Protein AF-A0A3B8PHS7-F1 (afdb_monomer_lite)

pLDDT: mean 86.44, std 8.47, range [52.38, 95.38]

Foldseek 3Di:
DFEEEEDDADPVRVVVVVVVQVVPPPYDYDHPVPGQEYEDAFQVVQQVCQVVVHEYAYEFLSQPDPVRVVSHDHPPNYYYHYNLVCCVDPVLVVVLVCLVVCVVPQDDDDDDDDDDDPDDDDDPSVCRNVVVSVCSSNVD

Secondary structure (DSSP, 8-state):
-EEEEESS--HHHHHHHHHHHTT-TTEEEE-GGG-SEEEE-SHHHHHHHHHTT-EEEEPTT----HHHHTT----TT--EEE--GGGG-HHHHHHHHHHHTTTT-S---------PPTTS---GGGGHHHHHHHHHHHT-

Sequence (140 aa):
MLKLGLTDSGPAVASEWQAAVDRLADVTIVDADAADAVLVAGVDAANQVAESGRHVLLIPGTLGSSDEAAGLAAPDDTVVMLAATGRFQPSIREVQAVNSNGSLGPLGLLRIHRWLPGGDPVGIACLADQLDLANWLFGT

Structure (mmCIF, N/CA/C/O backbone):
data_AF-A0A3B8PHS7-F1
#
_entry.id   AF-A0A3B8PHS7-F1
#
loop_
_atom_site.group_PDB
_atom_site.id
_atom_site.type_symbol
_atom_site.label_atom_id
_atom_site.label_alt_id
_atom_site.label_comp_id
_atom_site.label_asym_id
_atom_site.label_entity_id
_atom_site.label_seq_id
_atom_site.pdbx_PDB_ins_code
_atom_site.Cartn_x
_atom_site.Cartn_y
_atom_site.Cartn_z
_atom_site.occupancy
_atom_site.B_iso_or_equiv
_atom_site.auth_seq_id
_atom_site.auth_comp_id
_atom_site.auth_asym_id
_atom_site.auth_atom_id
_atom_site.pdbx_PDB_model_num
ATOM 1 N N . MET A 1 1 ? -17.160 -10.574 4.131 1.00 80.25 1 MET A N 1
ATOM 2 C CA . MET A 1 1 ? -17.072 -9.188 3.642 1.00 80.25 1 MET A CA 1
ATOM 3 C C . MET A 1 1 ? -16.329 -8.378 4.688 1.00 80.25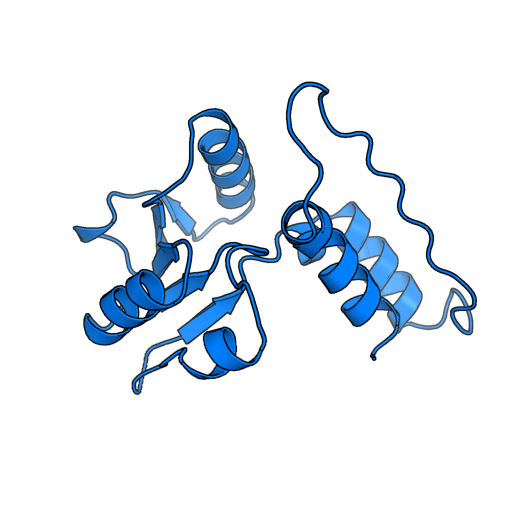 1 MET A C 1
ATOM 5 O O . MET A 1 1 ? -16.827 -8.270 5.800 1.00 80.25 1 MET A O 1
ATOM 9 N N . LEU A 1 2 ? -15.118 -7.937 4.356 1.00 88.69 2 LEU A N 1
ATOM 10 C CA . LEU A 1 2 ? -14.238 -7.122 5.188 1.00 88.69 2 LEU A CA 1
ATOM 11 C C . LEU A 1 2 ? -14.677 -5.655 5.116 1.00 88.69 2 LEU A C 1
ATOM 13 O O . LEU A 1 2 ? -14.929 -5.126 4.030 1.00 88.69 2 LEU A O 1
ATOM 17 N N . LYS A 1 3 ? -14.737 -4.987 6.262 1.00 92.75 3 LYS A N 1
ATOM 18 C CA . LYS A 1 3 ? -15.104 -3.578 6.373 1.00 92.75 3 LYS A CA 1
ATOM 19 C C . LYS A 1 3 ? -13.867 -2.706 6.567 1.00 92.75 3 LYS A C 1
ATOM 21 O O . LYS A 1 3 ? -13.126 -2.893 7.529 1.00 92.75 3 LYS A O 1
ATOM 26 N N . LEU A 1 4 ? -13.668 -1.742 5.673 1.00 91.12 4 LEU A N 1
ATOM 27 C CA . LEU A 1 4 ? -12.559 -0.793 5.703 1.00 91.12 4 LEU A CA 1
ATOM 28 C C . LEU A 1 4 ? -13.053 0.592 6.138 1.00 91.12 4 LEU A C 1
ATOM 30 O O . LEU A 1 4 ? -13.948 1.154 5.513 1.00 91.12 4 LEU A O 1
ATOM 34 N N . GLY A 1 5 ? -12.448 1.152 7.179 1.00 91.56 5 GLY A N 1
ATOM 35 C CA . GLY A 1 5 ? -12.649 2.535 7.605 1.00 91.56 5 GLY A CA 1
ATOM 36 C C . GLY A 1 5 ? -11.590 3.453 7.006 1.00 91.56 5 GLY A C 1
ATOM 37 O O . GLY A 1 5 ? -10.416 3.093 6.987 1.00 91.56 5 GLY A O 1
ATOM 38 N N . LEU A 1 6 ? -11.979 4.640 6.540 1.00 87.75 6 LEU A N 1
ATOM 39 C CA . LEU A 1 6 ? -11.047 5.660 6.048 1.00 87.75 6 LEU A CA 1
ATOM 40 C C . LEU A 1 6 ? -11.045 6.847 7.018 1.00 87.75 6 LEU A C 1
ATOM 42 O O . LEU A 1 6 ? -12.048 7.551 7.106 1.00 87.75 6 LEU A O 1
ATOM 46 N N . THR A 1 7 ? -9.956 7.074 7.758 1.00 78.31 7 THR A N 1
ATOM 47 C CA . THR A 1 7 ? -9.907 8.171 8.748 1.00 78.31 7 THR A CA 1
ATOM 48 C C . THR A 1 7 ? -9.241 9.440 8.232 1.00 78.31 7 THR A C 1
ATOM 50 O O . THR A 1 7 ? -9.382 10.477 8.871 1.00 78.31 7 THR A O 1
ATOM 53 N N . ASP A 1 8 ? -8.532 9.383 7.097 1.00 62.41 8 ASP A N 1
ATOM 54 C CA . ASP A 1 8 ? -7.722 10.515 6.620 1.00 62.41 8 ASP A CA 1
ATOM 55 C C . ASP A 1 8 ? -7.587 10.584 5.086 1.00 62.41 8 ASP A C 1
ATOM 57 O O . ASP A 1 8 ? -6.514 10.780 4.516 1.00 62.41 8 ASP A O 1
ATOM 61 N N . SER A 1 9 ? -8.690 10.362 4.369 1.00 59.38 9 SER A N 1
ATOM 62 C CA . SER A 1 9 ? -8.721 10.494 2.909 1.00 59.38 9 SER A CA 1
ATOM 63 C C . SER A 1 9 ? -9.502 11.738 2.503 1.00 59.38 9 SER A C 1
ATOM 65 O O . SER A 1 9 ? -10.730 11.764 2.592 1.00 59.38 9 SER A O 1
ATOM 67 N N . GLY A 1 10 ? -8.802 12.759 1.998 1.00 55.38 10 GLY A N 1
ATOM 68 C CA . GLY A 1 10 ? -9.442 13.867 1.284 1.00 55.38 10 GLY A CA 1
ATOM 69 C C . GLY A 1 10 ? -10.317 13.362 0.118 1.00 55.38 10 GLY A C 1
ATOM 70 O O . GLY A 1 10 ? -10.142 12.234 -0.346 1.00 55.38 10 GLY A O 1
ATOM 71 N N . PRO A 1 11 ? -11.249 14.173 -0.411 1.00 52.38 11 PRO A N 1
ATOM 72 C CA . PRO A 1 11 ? -12.284 13.705 -1.344 1.00 52.38 11 PRO A CA 1
ATOM 73 C C . PRO A 1 11 ? -11.740 13.062 -2.633 1.00 52.38 11 PRO A C 1
ATOM 75 O O . PRO A 1 11 ? -12.327 12.105 -3.133 1.00 52.38 11 PRO A O 1
ATOM 78 N N . ALA A 1 12 ? -10.598 13.530 -3.151 1.00 54.88 12 ALA A N 1
ATOM 79 C CA . ALA A 1 12 ? -9.932 12.899 -4.296 1.00 54.88 12 ALA A CA 1
ATOM 80 C C . ALA A 1 12 ? -9.395 11.497 -3.949 1.00 54.88 12 ALA A C 1
ATOM 82 O O . ALA A 1 12 ? -9.617 10.542 -4.688 1.00 54.88 12 ALA A O 1
ATOM 83 N N . VAL A 1 13 ? -8.776 11.362 -2.776 1.00 65.81 13 VAL A N 1
ATOM 84 C CA . VAL A 1 13 ? -8.205 10.111 -2.259 1.00 65.81 13 VAL A CA 1
ATOM 85 C C . VAL A 1 13 ? -9.313 9.093 -1.959 1.00 65.81 13 VAL A C 1
ATOM 87 O O . VAL A 1 13 ? -9.178 7.917 -2.283 1.00 65.81 13 VAL A O 1
ATOM 90 N N . ALA A 1 14 ? -10.460 9.540 -1.436 1.00 69.44 14 ALA A N 1
ATOM 91 C CA . ALA A 1 14 ? -11.623 8.682 -1.199 1.00 69.44 14 ALA A CA 1
ATOM 92 C C . ALA A 1 14 ? -12.151 8.022 -2.490 1.00 69.44 14 ALA A C 1
ATOM 94 O O . ALA A 1 14 ? -12.538 6.854 -2.471 1.00 69.44 14 ALA A O 1
ATOM 95 N N . SER A 1 15 ? -12.118 8.731 -3.626 1.00 71.06 15 SER A N 1
ATOM 96 C CA . SER A 1 15 ? -12.558 8.179 -4.916 1.00 71.06 15 SER A CA 1
ATOM 97 C C . SER A 1 15 ? -11.632 7.080 -5.454 1.00 71.06 15 SER A C 1
ATOM 99 O O . SER A 1 15 ? -12.104 6.096 -6.025 1.00 71.06 15 SER A O 1
ATOM 101 N N . GLU A 1 16 ? -10.322 7.198 -5.220 1.00 72.81 16 GLU A N 1
ATOM 102 C CA . GLU A 1 16 ? -9.343 6.175 -5.599 1.00 72.81 16 GLU A CA 1
ATOM 103 C C . GLU A 1 16 ? -9.494 4.912 -4.744 1.00 72.81 16 GLU A C 1
ATOM 105 O O . GLU A 1 16 ? -9.454 3.798 -5.276 1.00 72.81 16 GLU A O 1
ATOM 110 N N . TRP A 1 17 ? -9.739 5.077 -3.438 1.00 77.06 17 TRP A N 1
ATOM 111 C CA . TRP A 1 17 ? -10.035 3.962 -2.537 1.00 77.06 17 TRP A CA 1
ATOM 112 C C . TRP A 1 17 ? -11.337 3.261 -2.905 1.00 77.06 17 TRP A C 1
ATOM 114 O O . TRP A 1 17 ? -11.356 2.033 -2.961 1.00 77.06 17 TRP A O 1
ATOM 124 N N . GLN A 1 18 ? -12.391 4.009 -3.241 1.00 81.06 18 GLN A N 1
ATOM 125 C CA . GLN A 1 18 ? -13.642 3.415 -3.711 1.00 81.06 18 GLN A CA 1
ATOM 126 C C . GLN A 1 18 ? -13.422 2.609 -4.995 1.00 81.06 18 GLN A C 1
ATOM 128 O O . GLN A 1 18 ? -13.802 1.446 -5.058 1.00 81.06 18 GLN A O 1
ATOM 133 N N . ALA A 1 19 ? -12.708 3.164 -5.979 1.00 79.06 19 ALA A N 1
ATOM 134 C CA . ALA A 1 19 ? -12.388 2.445 -7.212 1.00 79.06 19 ALA A CA 1
ATOM 135 C C . ALA A 1 19 ? -11.518 1.193 -6.972 1.00 79.06 19 ALA A C 1
ATOM 137 O O . ALA A 1 19 ? -11.569 0.230 -7.740 1.00 79.06 19 ALA A O 1
ATOM 138 N N . ALA A 1 20 ? -10.673 1.185 -5.936 1.00 77.00 20 ALA A N 1
ATOM 139 C CA . ALA A 1 20 ? -9.940 -0.007 -5.520 1.00 77.00 20 ALA A CA 1
ATOM 140 C C . ALA A 1 20 ? -10.861 -1.056 -4.882 1.00 77.00 20 ALA A C 1
ATOM 142 O O . ALA A 1 20 ? -10.764 -2.228 -5.241 1.00 77.00 20 ALA A O 1
ATOM 143 N N . VAL A 1 21 ? -11.768 -0.635 -4.002 1.00 82.56 21 VAL A N 1
ATOM 144 C CA . VAL A 1 21 ? -12.741 -1.505 -3.333 1.00 82.56 21 VAL A CA 1
ATOM 145 C C . VAL A 1 21 ? -13.739 -2.104 -4.321 1.00 82.56 21 VAL A C 1
ATOM 147 O O . VAL A 1 21 ? -13.981 -3.300 -4.259 1.00 82.56 21 VAL A O 1
ATOM 150 N N . ASP A 1 22 ? -14.209 -1.347 -5.313 1.00 82.88 22 ASP A N 1
ATOM 151 C CA . ASP A 1 22 ? -15.117 -1.846 -6.359 1.00 82.88 22 ASP A CA 1
ATOM 152 C C . ASP A 1 22 ? -14.502 -2.985 -7.197 1.00 82.88 22 ASP A C 1
ATOM 154 O O . ASP A 1 22 ? -15.216 -3.781 -7.809 1.00 82.88 22 ASP A O 1
ATOM 158 N N . ARG A 1 23 ? -13.165 -3.088 -7.230 1.00 81.19 23 ARG A N 1
ATOM 159 C CA . ARG A 1 23 ? -12.446 -4.197 -7.880 1.00 81.19 23 ARG A CA 1
ATOM 160 C C . ARG A 1 23 ? -12.328 -5.444 -6.994 1.00 81.19 23 ARG A C 1
ATOM 162 O O . ARG A 1 23 ? -11.881 -6.479 -7.486 1.00 81.19 23 ARG A O 1
ATOM 169 N N . LEU A 1 24 ? -12.704 -5.366 -5.717 1.00 80.81 24 LEU A N 1
ATOM 170 C CA . LEU A 1 24 ? -12.605 -6.438 -4.727 1.00 80.81 24 LEU A CA 1
ATOM 171 C C . LEU A 1 24 ? -14.007 -6.874 -4.284 1.00 80.81 24 LEU A C 1
ATOM 173 O O . LEU A 1 24 ? -14.723 -6.131 -3.626 1.00 80.81 24 LEU A O 1
ATOM 177 N N . ALA A 1 25 ? -14.387 -8.116 -4.591 1.00 75.25 25 ALA A N 1
ATOM 178 C CA . ALA A 1 25 ? -15.742 -8.621 -4.335 1.00 75.25 25 ALA A CA 1
ATOM 179 C C . ALA A 1 25 ? -16.143 -8.680 -2.843 1.00 75.25 25 ALA A C 1
ATOM 181 O O . ALA A 1 25 ? -17.329 -8.746 -2.535 1.00 75.25 25 ALA A O 1
ATOM 182 N N . ASP A 1 26 ? -15.171 -8.648 -1.926 1.00 86.25 26 ASP A N 1
ATOM 183 C CA . ASP A 1 26 ? -15.376 -8.913 -0.498 1.00 86.25 26 ASP A CA 1
ATOM 184 C C . ASP A 1 26 ? -14.999 -7.744 0.421 1.00 86.25 26 ASP A C 1
ATOM 186 O O . ASP A 1 26 ? -14.869 -7.956 1.627 1.00 86.25 26 ASP A O 1
ATOM 190 N N . VAL A 1 27 ? -14.824 -6.526 -0.101 1.00 87.44 27 VAL A N 1
ATOM 191 C CA . VAL A 1 27 ? -14.451 -5.345 0.698 1.00 87.44 27 VAL A CA 1
ATOM 192 C C . VAL A 1 27 ? -15.525 -4.265 0.585 1.00 87.44 27 VAL A C 1
ATOM 194 O O . VAL A 1 27 ? -16.071 -4.038 -0.488 1.00 87.44 27 VAL A O 1
ATOM 197 N N . THR A 1 28 ? -15.821 -3.575 1.685 1.00 91.25 28 THR A N 1
ATOM 198 C CA . THR A 1 28 ? -16.716 -2.405 1.697 1.00 91.25 28 THR A CA 1
ATOM 199 C C . THR A 1 28 ? -16.166 -1.294 2.566 1.00 91.25 28 THR A C 1
ATOM 201 O O . THR A 1 28 ? -15.641 -1.572 3.644 1.00 91.25 28 THR A O 1
ATOM 204 N N . ILE A 1 29 ? -16.341 -0.045 2.137 1.00 89.69 29 ILE A N 1
ATOM 205 C CA . ILE A 1 29 ? -15.981 1.129 2.936 1.00 89.69 29 ILE A CA 1
ATOM 206 C C . ILE A 1 29 ? -17.126 1.459 3.898 1.00 89.69 29 ILE A C 1
ATOM 208 O O . ILE A 1 29 ? -18.289 1.491 3.496 1.00 89.69 29 ILE A O 1
ATOM 212 N N . VAL A 1 30 ? -16.793 1.679 5.167 1.00 90.56 30 VAL A N 1
ATOM 213 C CA . VAL A 1 30 ? -17.726 2.028 6.247 1.00 90.56 30 VAL A CA 1
ATOM 214 C C . VAL A 1 30 ? -17.115 3.100 7.152 1.00 90.56 30 VAL A C 1
ATOM 216 O O . VAL A 1 30 ? -15.940 3.444 7.018 1.00 90.56 30 VAL A O 1
ATOM 219 N N . ASP A 1 31 ? -17.891 3.595 8.113 1.00 88.19 31 ASP A N 1
ATOM 220 C CA . ASP A 1 31 ? -17.360 4.434 9.188 1.00 88.19 31 ASP A CA 1
ATOM 221 C C . ASP A 1 31 ? -16.332 3.665 10.032 1.00 88.19 31 ASP A C 1
ATOM 223 O O . ASP A 1 31 ? -16.500 2.474 10.308 1.00 88.19 31 ASP A O 1
ATOM 227 N N . ALA A 1 32 ? -15.277 4.353 10.479 1.00 85.88 32 ALA A N 1
ATOM 228 C CA . ALA A 1 32 ? -14.145 3.731 11.172 1.00 85.88 32 ALA A CA 1
ATOM 229 C C . ALA A 1 32 ? -14.548 2.920 12.419 1.00 85.88 32 ALA A C 1
ATOM 231 O O . ALA A 1 32 ? -13.940 1.888 12.706 1.00 85.88 32 ALA A O 1
ATOM 232 N N . ASP A 1 33 ? -15.601 3.335 13.124 1.00 87.00 33 ASP A N 1
ATOM 233 C CA . ASP A 1 33 ? -16.109 2.656 14.325 1.00 87.00 33 ASP A CA 1
ATOM 234 C C . ASP A 1 33 ? -16.754 1.293 14.031 1.00 87.00 33 ASP A C 1
ATOM 236 O O . ASP A 1 33 ? -16.854 0.447 14.916 1.00 87.00 33 ASP A O 1
ATOM 240 N N . ALA A 1 34 ? -17.178 1.061 12.787 1.00 90.62 34 ALA A N 1
ATOM 241 C CA . ALA A 1 34 ? -17.787 -0.188 12.338 1.00 90.62 34 ALA A CA 1
ATOM 242 C C . ALA A 1 34 ? -16.831 -1.059 11.503 1.00 90.62 34 ALA A C 1
ATOM 244 O O . ALA A 1 34 ? -17.265 -2.082 10.961 1.00 90.62 34 ALA A O 1
ATOM 245 N N . ALA A 1 35 ? -15.574 -0.634 11.347 1.00 93.62 35 ALA A N 1
ATOM 246 C CA . ALA A 1 35 ? -14.601 -1.249 10.458 1.00 93.62 35 ALA A CA 1
ATOM 247 C C . ALA A 1 35 ? -13.799 -2.379 11.123 1.00 93.62 35 ALA A C 1
ATOM 249 O O . ALA A 1 35 ? -13.430 -2.291 12.293 1.00 93.62 35 ALA A O 1
ATOM 250 N N . ASP A 1 36 ? -13.469 -3.405 10.334 1.00 93.88 36 ASP A N 1
ATOM 251 C CA . ASP A 1 36 ? -12.559 -4.490 10.724 1.00 93.88 36 ASP A CA 1
ATOM 252 C C . ASP A 1 36 ? -11.088 -4.063 10.540 1.00 93.88 36 ASP A C 1
ATOM 254 O O . ASP A 1 36 ? -10.195 -4.504 11.265 1.00 93.88 36 ASP A O 1
ATOM 258 N N . ALA A 1 37 ? -10.838 -3.182 9.564 1.00 93.38 37 ALA A N 1
ATOM 259 C CA . ALA A 1 37 ? -9.543 -2.577 9.283 1.00 93.38 37 ALA A CA 1
ATOM 260 C C . ALA A 1 37 ? -9.679 -1.063 9.079 1.00 93.38 37 ALA A C 1
ATOM 262 O O . ALA A 1 37 ? -10.672 -0.610 8.510 1.00 93.38 37 ALA A O 1
ATOM 263 N N . VAL A 1 38 ? -8.682 -0.274 9.477 1.00 94.25 38 VAL A N 1
ATOM 264 C CA . VAL A 1 38 ? -8.712 1.191 9.322 1.00 94.25 38 VAL A CA 1
ATOM 265 C C . VAL A 1 38 ? -7.484 1.686 8.564 1.00 94.25 38 VAL A C 1
ATOM 267 O O . VAL A 1 38 ? -6.357 1.314 8.889 1.00 94.25 38 VAL A O 1
ATOM 270 N N . LEU A 1 39 ? -7.709 2.532 7.555 1.00 91.75 39 LEU A N 1
ATOM 271 C CA . LEU A 1 39 ? -6.663 3.257 6.843 1.00 91.75 39 LEU A CA 1
ATOM 272 C C . LEU A 1 39 ? -6.260 4.508 7.630 1.00 91.75 39 LEU A C 1
ATOM 274 O O . LEU A 1 39 ? -7.084 5.410 7.779 1.00 91.75 39 LEU A O 1
ATOM 278 N N . VAL A 1 40 ? -5.002 4.585 8.062 1.00 92.75 40 VAL A N 1
ATOM 279 C CA . VAL A 1 40 ? -4.480 5.660 8.927 1.00 92.75 40 VAL A CA 1
ATOM 280 C C . VAL A 1 40 ? -3.139 6.210 8.436 1.00 92.75 40 VAL A C 1
ATOM 282 O O . VAL A 1 40 ? -2.426 5.562 7.666 1.00 92.75 40 VAL A O 1
ATOM 285 N N . ALA A 1 41 ? -2.782 7.399 8.924 1.00 90.88 41 ALA A N 1
ATOM 286 C CA . ALA A 1 41 ? -1.489 8.045 8.724 1.00 90.88 41 ALA A CA 1
ATOM 287 C C . ALA A 1 41 ? -0.700 8.107 10.042 1.00 90.88 41 ALA A C 1
ATOM 289 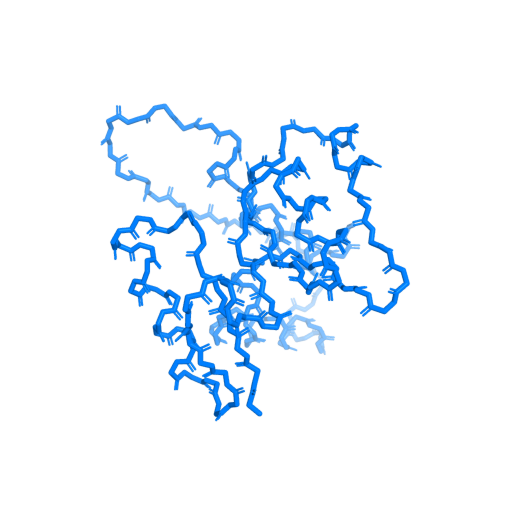O O . ALA A 1 41 ? -1.236 8.513 11.071 1.00 90.88 41 ALA A O 1
ATOM 290 N N . GLY A 1 42 ? 0.587 7.763 9.985 1.00 91.00 42 GLY A N 1
ATOM 291 C CA . GLY A 1 42 ? 1.511 7.873 11.119 1.00 91.00 42 GLY A CA 1
ATOM 292 C C . GLY A 1 42 ? 1.376 6.765 12.172 1.00 91.00 42 GLY A C 1
ATOM 293 O O . GLY A 1 42 ? 0.420 5.987 12.190 1.00 91.00 42 GLY A O 1
ATOM 294 N N . VAL A 1 43 ? 2.380 6.680 13.046 1.00 93.56 43 VAL A N 1
ATOM 295 C CA . VAL A 1 43 ? 2.525 5.588 14.025 1.00 93.56 43 VAL A CA 1
ATOM 296 C C . V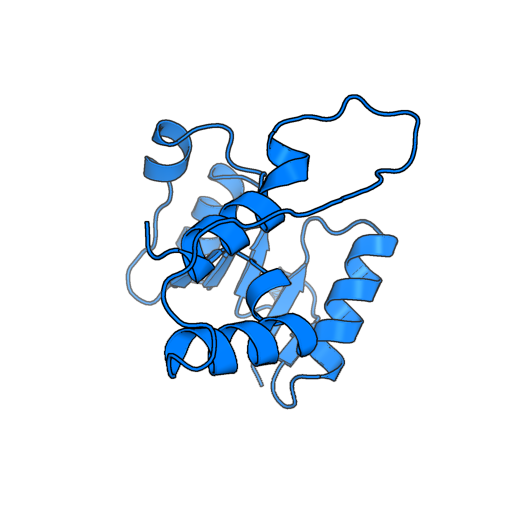AL A 1 43 ? 1.525 5.677 15.168 1.00 93.56 43 VAL A C 1
ATOM 298 O O . VAL A 1 43 ? 0.941 4.663 15.536 1.00 93.56 43 VAL A O 1
ATOM 301 N N . ASP A 1 44 ? 1.272 6.876 15.691 1.00 93.31 44 ASP A N 1
ATOM 302 C CA . ASP A 1 44 ? 0.378 7.052 16.840 1.00 93.31 44 ASP A CA 1
ATOM 303 C C . ASP A 1 44 ? -1.048 6.574 16.525 1.00 93.31 44 ASP A C 1
ATOM 305 O O . ASP A 1 44 ? -1.639 5.806 17.285 1.00 93.31 44 ASP A O 1
ATOM 309 N N . ALA A 1 45 ? -1.580 6.964 15.361 1.00 93.19 45 ALA A N 1
ATOM 310 C CA . ALA A 1 45 ? -2.903 6.535 14.913 1.00 93.19 45 ALA A CA 1
ATOM 311 C C . ALA A 1 45 ? -2.946 5.028 14.610 1.00 93.19 45 ALA A C 1
ATOM 313 O O . ALA A 1 45 ? -3.927 4.360 14.943 1.00 93.19 45 ALA A O 1
ATOM 314 N N . ALA A 1 46 ? -1.881 4.480 14.013 1.00 94.31 46 ALA A N 1
ATOM 315 C CA . ALA A 1 46 ? -1.755 3.045 13.772 1.00 94.31 46 ALA A CA 1
ATOM 316 C C . ALA A 1 46 ? -1.807 2.244 15.075 1.00 94.31 46 ALA A C 1
ATOM 318 O O . ALA A 1 46 ? -2.611 1.320 15.189 1.00 94.31 46 ALA A O 1
ATOM 319 N N . ASN A 1 47 ? -1.019 2.636 16.073 1.00 94.94 47 ASN A N 1
ATOM 320 C CA . ASN A 1 47 ? -0.979 1.955 17.360 1.00 94.94 47 ASN A CA 1
ATOM 321 C C . ASN A 1 47 ? -2.317 2.066 18.094 1.00 94.94 47 ASN A C 1
ATOM 323 O O . ASN A 1 47 ? -2.809 1.063 18.598 1.00 94.94 47 ASN A O 1
ATOM 327 N N . GLN A 1 48 ? -2.966 3.233 18.073 1.00 93.38 48 GLN A N 1
ATOM 328 C CA . GLN A 1 48 ? -4.283 3.408 18.687 1.00 93.38 48 GLN A CA 1
ATOM 329 C C . GLN A 1 48 ? -5.350 2.490 18.062 1.00 93.38 48 GLN A C 1
ATOM 331 O O . GLN A 1 48 ? -6.179 1.910 18.768 1.00 93.38 48 GLN A O 1
ATOM 336 N N . VAL A 1 49 ? -5.348 2.339 16.733 1.00 93.81 49 VAL A N 1
ATOM 337 C CA . VAL A 1 49 ? -6.257 1.405 16.050 1.00 93.81 49 VAL A CA 1
ATOM 338 C C . VAL A 1 49 ? -5.910 -0.041 16.403 1.00 93.81 49 VAL A C 1
ATOM 340 O O . VAL A 1 49 ? -6.815 -0.810 16.737 1.00 93.81 49 VAL A O 1
ATOM 343 N N . ALA A 1 50 ? -4.631 -0.404 16.385 1.00 94.44 50 ALA A N 1
ATOM 344 C CA . ALA A 1 50 ? -4.187 -1.757 16.697 1.00 94.44 50 ALA A CA 1
ATOM 345 C C . ALA A 1 50 ? -4.526 -2.154 18.149 1.00 94.44 50 ALA A C 1
ATOM 347 O O . ALA A 1 50 ? -5.054 -3.237 18.387 1.00 94.44 50 ALA A O 1
ATOM 348 N N . GLU A 1 51 ? -4.342 -1.253 19.118 1.00 93.56 51 GLU A N 1
ATOM 349 C CA . GLU A 1 51 ? -4.721 -1.446 20.528 1.00 93.56 51 GLU A CA 1
ATOM 350 C C . GLU A 1 51 ? -6.228 -1.660 20.721 1.00 93.56 51 GLU A C 1
ATOM 352 O O . GLU A 1 51 ? -6.650 -2.345 21.652 1.00 93.56 51 GLU A O 1
ATOM 357 N N . SER A 1 52 ? -7.054 -1.121 19.820 1.00 91.81 52 SER A N 1
ATOM 358 C CA . SER A 1 52 ? -8.498 -1.377 19.810 1.00 91.81 52 SER A CA 1
ATOM 359 C C . SER A 1 52 ? -8.891 -2.728 19.190 1.00 91.81 52 SER A C 1
ATOM 361 O O . SER A 1 52 ? -10.082 -3.009 19.059 1.00 91.81 52 SER A O 1
ATOM 363 N N . GLY A 1 53 ? -7.916 -3.559 18.803 1.00 92.38 53 GLY A N 1
ATOM 364 C CA . GLY A 1 53 ? -8.128 -4.894 18.238 1.00 92.38 53 GLY A CA 1
ATOM 365 C C . GLY A 1 53 ? -8.512 -4.905 16.756 1.00 92.38 53 GLY A C 1
ATOM 366 O O . GLY A 1 53 ? -9.034 -5.907 16.274 1.00 92.38 53 GLY A O 1
ATOM 367 N N . ARG A 1 54 ? -8.293 -3.802 16.030 1.00 93.44 54 ARG A N 1
ATOM 368 C CA . ARG A 1 54 ? -8.610 -3.680 14.597 1.00 93.44 54 ARG A CA 1
ATOM 369 C C . ARG A 1 54 ? -7.347 -3.758 13.749 1.00 93.44 54 ARG A C 1
ATOM 371 O O . ARG A 1 54 ? -6.270 -3.345 14.175 1.00 93.44 54 ARG A O 1
ATOM 378 N N . HIS A 1 55 ? -7.485 -4.253 12.522 1.00 95.38 55 HIS A N 1
ATOM 379 C CA . HIS A 1 55 ? -6.377 -4.265 11.571 1.00 95.38 55 HIS A CA 1
ATOM 380 C C . HIS A 1 55 ? -6.055 -2.843 11.090 1.00 95.38 55 HIS A C 1
ATOM 382 O O . HIS A 1 55 ? -6.918 -1.964 11.037 1.00 95.38 55 HIS A O 1
ATOM 388 N N . VAL A 1 56 ? -4.806 -2.621 10.697 1.00 94.62 56 VAL A N 1
ATOM 389 C CA . VAL A 1 56 ? -4.305 -1.319 10.267 1.00 94.62 56 VAL A CA 1
ATOM 390 C C . VAL A 1 56 ? -3.819 -1.405 8.833 1.00 94.62 56 VAL A C 1
ATOM 392 O O . VAL A 1 56 ? -3.006 -2.263 8.483 1.00 94.62 56 VAL A O 1
ATOM 395 N N . LEU A 1 57 ? -4.277 -0.460 8.019 1.00 92.56 57 LEU A N 1
ATOM 396 C CA . LEU A 1 57 ? -3.718 -0.169 6.713 1.00 92.56 57 LEU A CA 1
ATOM 397 C C . LEU A 1 57 ? -3.006 1.194 6.804 1.00 92.56 57 LEU A C 1
ATOM 399 O O . LEU A 1 57 ? -3.637 2.223 7.005 1.00 92.56 57 LEU A O 1
ATOM 403 N N . LEU A 1 58 ? -1.679 1.223 6.724 1.00 91.75 58 LEU A N 1
ATOM 404 C CA . LEU A 1 58 ? -0.884 2.436 6.941 1.00 91.75 58 LEU A CA 1
ATOM 405 C C . LEU A 1 58 ? -0.572 3.135 5.615 1.00 91.75 58 LEU A C 1
ATOM 407 O O . LEU A 1 5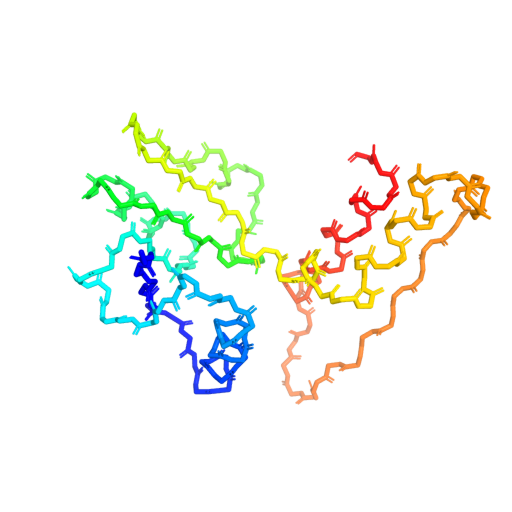8 ? -0.027 2.508 4.706 1.00 91.75 58 LEU A O 1
ATOM 411 N N . ILE A 1 59 ? -0.874 4.428 5.495 1.00 88.88 59 ILE A N 1
ATOM 412 C CA . ILE A 1 59 ? -0.624 5.199 4.270 1.00 88.88 59 ILE A CA 1
ATOM 413 C C . ILE A 1 59 ? 0.895 5.299 3.995 1.00 88.88 59 ILE A C 1
ATOM 415 O O . ILE A 1 59 ? 1.662 5.715 4.866 1.00 88.88 59 ILE A O 1
ATOM 419 N N . PRO A 1 60 ? 1.372 4.946 2.785 1.00 84.94 60 PRO A N 1
ATOM 420 C CA . PRO A 1 60 ? 2.771 5.124 2.412 1.00 84.94 60 PRO A CA 1
ATOM 421 C C . PRO A 1 60 ? 3.238 6.576 2.543 1.00 84.94 60 PRO A C 1
ATOM 423 O O . PRO A 1 60 ? 2.529 7.512 2.187 1.00 84.94 60 PRO A O 1
ATOM 426 N N . GLY A 1 61 ? 4.470 6.766 3.018 1.00 85.94 61 GLY A N 1
ATOM 427 C CA . GLY A 1 61 ? 5.091 8.090 3.121 1.00 85.94 61 GLY A CA 1
ATOM 428 C C . GLY A 1 61 ? 4.694 8.899 4.356 1.00 85.94 61 GLY A C 1
ATOM 429 O O . GLY A 1 61 ? 5.239 9.980 4.550 1.00 85.94 61 GLY A O 1
ATOM 430 N N . THR A 1 62 ? 3.812 8.383 5.219 1.00 88.44 62 THR A N 1
ATOM 431 C CA . THR A 1 62 ? 3.475 9.042 6.494 1.00 88.44 62 THR A CA 1
ATOM 432 C C . THR A 1 62 ? 4.471 8.750 7.612 1.00 88.44 62 THR A C 1
ATOM 434 O O . THR A 1 62 ? 4.333 9.306 8.691 1.00 88.44 62 THR A O 1
ATOM 437 N N . LEU A 1 63 ? 5.438 7.859 7.373 1.00 86.12 63 LEU A N 1
ATOM 438 C CA . LEU A 1 63 ? 6.541 7.574 8.288 1.00 86.12 63 LEU A CA 1
ATOM 439 C C . LEU A 1 63 ? 7.751 8.420 7.888 1.00 86.12 63 LEU A C 1
ATOM 441 O O . LEU A 1 63 ? 8.220 8.339 6.750 1.00 86.12 63 LEU A O 1
ATOM 445 N N . GLY A 1 64 ? 8.262 9.221 8.818 1.00 81.19 64 GLY A N 1
ATOM 446 C CA . GLY A 1 64 ? 9.391 10.122 8.609 1.00 81.19 64 GLY A CA 1
ATOM 447 C C . GLY A 1 64 ? 10.760 9.455 8.747 1.00 81.19 64 GLY A C 1
ATOM 448 O O . GLY A 1 64 ? 11.753 10.004 8.269 1.00 81.19 64 GLY A O 1
ATOM 449 N N . SER A 1 65 ? 10.842 8.286 9.391 1.00 85.19 65 SER A N 1
ATOM 450 C CA . SER A 1 65 ? 12.104 7.567 9.616 1.00 85.19 65 SER A CA 1
ATOM 451 C C . SER A 1 65 ? 11.903 6.081 9.936 1.00 85.19 65 SER A C 1
ATOM 453 O O . SER A 1 65 ? 10.802 5.638 10.262 1.00 85.19 65 SER A O 1
ATOM 455 N N . SER A 1 66 ? 12.992 5.308 9.879 1.00 85.00 66 SER A N 1
ATOM 456 C CA . SER A 1 66 ? 13.030 3.918 10.349 1.00 85.00 66 SER A CA 1
ATOM 457 C C . SER A 1 66 ? 12.801 3.799 11.855 1.00 85.00 66 SER A C 1
ATOM 459 O O . SER A 1 66 ? 12.187 2.834 12.297 1.00 85.00 66 SER A O 1
ATOM 461 N N . ASP A 1 67 ? 13.280 4.772 12.633 1.00 90.19 67 ASP A N 1
ATOM 462 C CA . ASP A 1 67 ? 13.129 4.783 14.092 1.00 90.19 67 ASP A CA 1
ATOM 463 C C . ASP A 1 67 ? 11.665 4.992 14.474 1.00 90.19 67 ASP A C 1
ATOM 465 O O . ASP A 1 67 ? 11.152 4.333 15.373 1.00 90.19 67 ASP A O 1
ATOM 469 N N . GLU A 1 68 ? 10.968 5.855 13.733 1.00 89.50 68 GLU A N 1
ATOM 470 C CA . GLU A 1 68 ? 9.524 6.014 13.861 1.00 89.50 68 GLU A CA 1
ATOM 471 C C . GLU A 1 68 ? 8.811 4.702 13.504 1.00 89.50 68 GLU A C 1
ATOM 473 O O . GLU A 1 68 ? 8.013 4.201 14.290 1.00 89.50 68 GLU A O 1
ATOM 478 N N . ALA A 1 69 ? 9.167 4.080 12.373 1.00 88.25 69 ALA A N 1
ATOM 479 C CA . ALA A 1 69 ? 8.585 2.807 11.944 1.00 88.25 69 ALA A CA 1
ATOM 480 C C . ALA A 1 69 ? 8.772 1.674 12.972 1.00 88.25 69 ALA A C 1
ATOM 482 O O . ALA A 1 69 ? 7.893 0.826 13.110 1.00 88.25 69 ALA A O 1
ATOM 483 N N . ALA A 1 70 ? 9.883 1.668 13.716 1.00 91.06 70 ALA A N 1
ATOM 484 C CA . ALA A 1 70 ? 10.140 0.703 14.786 1.00 91.06 70 ALA A CA 1
ATOM 485 C C . ALA A 1 70 ? 9.167 0.833 15.973 1.00 91.06 70 ALA A C 1
ATOM 487 O O . ALA A 1 70 ? 9.044 -0.099 16.765 1.00 91.06 70 ALA A O 1
ATOM 488 N N . GLY A 1 71 ? 8.469 1.966 16.091 1.00 91.88 71 GLY A N 1
ATOM 489 C CA . GLY A 1 71 ? 7.415 2.188 17.075 1.00 91.88 71 GLY A CA 1
ATOM 490 C C . GLY A 1 71 ? 6.060 1.578 16.704 1.00 91.88 71 GLY A C 1
ATOM 491 O O . GLY A 1 71 ? 5.147 1.638 17.525 1.00 91.88 71 GLY A O 1
ATOM 492 N N . LEU A 1 72 ? 5.898 1.005 15.504 1.00 92.12 72 LEU A N 1
ATOM 493 C CA . LEU A 1 72 ? 4.659 0.330 15.113 1.00 92.12 72 LEU A CA 1
ATOM 494 C C . LEU A 1 72 ? 4.452 -0.944 15.937 1.00 92.12 72 LEU A C 1
ATOM 496 O O . LEU A 1 72 ? 5.278 -1.858 15.923 1.00 92.12 72 LEU A O 1
ATOM 500 N N . ALA A 1 73 ? 3.311 -1.017 16.611 1.00 89.56 73 ALA A N 1
ATOM 501 C CA . ALA A 1 73 ? 2.876 -2.170 17.375 1.00 89.56 73 ALA A CA 1
ATOM 502 C C . ALA A 1 73 ? 1.782 -2.929 16.615 1.00 89.56 73 ALA A C 1
ATOM 504 O O . ALA A 1 73 ? 0.833 -2.341 16.100 1.00 89.56 73 ALA A O 1
ATOM 505 N N . ALA A 1 74 ? 1.898 -4.254 16.591 1.00 87.31 74 ALA A N 1
ATOM 506 C CA . ALA A 1 74 ? 0.855 -5.160 16.127 1.00 87.31 74 ALA A CA 1
ATOM 507 C C . ALA A 1 74 ? 0.561 -6.156 17.261 1.00 87.31 74 ALA A C 1
ATOM 509 O O . ALA A 1 74 ? 1.246 -7.177 17.351 1.00 87.31 74 ALA A O 1
ATOM 510 N N . PRO A 1 75 ? -0.375 -5.837 18.179 1.00 86.50 75 PRO A N 1
ATOM 511 C CA . PRO A 1 75 ? -0.855 -6.780 19.186 1.00 86.50 75 PRO A CA 1
ATOM 512 C C . PRO A 1 75 ? -1.318 -8.103 18.562 1.00 86.50 75 PRO A C 1
ATOM 514 O O . PRO A 1 75 ? -1.691 -8.135 17.384 1.00 86.50 75 PRO A O 1
ATOM 517 N N . ASP A 1 76 ? -1.330 -9.175 19.360 1.00 82.50 76 ASP A N 1
ATOM 518 C CA . ASP A 1 76 ? -1.793 -10.498 18.926 1.00 82.50 76 ASP A CA 1
ATOM 519 C C . ASP A 1 76 ? -3.168 -10.401 18.232 1.00 82.50 76 ASP A C 1
ATOM 521 O O . ASP A 1 76 ? -4.031 -9.621 18.635 1.00 82.50 76 ASP A O 1
ATOM 525 N N . ASP A 1 77 ? -3.344 -11.161 17.149 1.00 88.62 77 ASP A N 1
ATOM 526 C CA . ASP A 1 77 ? -4.531 -11.176 16.275 1.00 88.62 77 ASP A CA 1
ATOM 527 C C . ASP A 1 77 ? -4.807 -9.899 15.448 1.00 88.62 77 ASP A C 1
ATOM 529 O O . ASP A 1 77 ? -5.748 -9.874 14.651 1.00 88.62 77 ASP A O 1
ATOM 533 N N . THR A 1 78 ? -3.959 -8.868 15.531 1.00 92.56 78 THR A N 1
ATOM 534 C CA . THR A 1 78 ? -4.025 -7.699 14.636 1.00 92.56 78 THR A CA 1
ATOM 535 C C . THR A 1 78 ? -2.975 -7.765 13.528 1.00 92.56 78 THR A C 1
ATOM 537 O O . THR A 1 78 ? -1.943 -8.423 13.633 1.00 92.56 78 THR A O 1
ATOM 540 N N . VAL A 1 79 ? -3.247 -7.080 12.416 1.00 93.88 79 VAL A N 1
ATOM 541 C CA . VAL A 1 79 ? -2.342 -7.027 11.261 1.00 93.88 79 VAL A CA 1
ATOM 542 C C . VAL A 1 79 ? -2.122 -5.568 10.930 1.00 93.88 79 VAL A C 1
ATOM 544 O O . VAL A 1 79 ? -3.089 -4.848 10.697 1.00 93.88 79 VAL A O 1
ATOM 547 N N . VAL A 1 80 ? -0.859 -5.154 10.883 1.00 93.12 80 VAL A N 1
ATOM 548 C CA . VAL A 1 80 ? -0.449 -3.853 10.356 1.00 93.12 80 VAL A CA 1
ATOM 549 C C . VAL A 1 80 ? 0.145 -4.082 8.973 1.00 93.12 80 VAL A C 1
ATOM 551 O O . VAL A 1 80 ? 1.121 -4.814 8.816 1.00 93.12 80 VAL A O 1
ATOM 554 N N . MET A 1 81 ? -0.458 -3.475 7.956 1.00 91.19 81 MET A N 1
ATOM 555 C CA . MET A 1 81 ? -0.033 -3.594 6.566 1.00 91.19 81 MET A CA 1
ATOM 556 C C . MET A 1 81 ? 0.153 -2.210 5.950 1.00 91.19 81 MET A C 1
ATOM 558 O O . MET A 1 81 ? -0.659 -1.315 6.151 1.00 91.19 81 MET A O 1
ATOM 562 N N . LEU A 1 82 ? 1.200 -2.030 5.147 1.00 87.94 82 LEU A N 1
ATOM 563 C CA . LEU A 1 82 ? 1.374 -0.812 4.359 1.00 87.94 82 LEU A CA 1
ATOM 564 C C . LEU A 1 82 ? 0.372 -0.780 3.191 1.00 87.94 82 LEU A C 1
ATOM 566 O O . LEU A 1 82 ? 0.246 -1.752 2.442 1.00 87.94 82 LEU A O 1
ATOM 570 N N . ALA A 1 83 ? -0.288 0.356 2.981 1.00 87.94 83 ALA A N 1
ATOM 571 C CA . ALA A 1 83 ? -1.244 0.601 1.903 1.00 87.94 83 ALA A CA 1
ATOM 572 C C . ALA A 1 83 ? -0.550 0.853 0.547 1.00 87.94 83 ALA A C 1
ATOM 574 O O . ALA A 1 83 ? -0.844 1.825 -0.144 1.00 87.94 83 ALA A O 1
ATOM 575 N N . ALA A 1 84 ? 0.397 -0.006 0.160 1.00 84.62 84 ALA A N 1
ATOM 576 C CA . ALA A 1 84 ? 1.203 0.124 -1.056 1.00 84.62 84 ALA A CA 1
ATOM 577 C C . ALA A 1 84 ? 0.384 -0.173 -2.330 1.00 84.62 84 ALA A C 1
ATOM 579 O O . ALA A 1 84 ? 0.525 -1.223 -2.966 1.00 84.62 84 ALA A O 1
ATOM 580 N N . THR A 1 85 ? -0.505 0.750 -2.703 1.00 80.88 85 THR A N 1
ATOM 581 C CA . THR A 1 85 ? -1.481 0.578 -3.794 1.00 80.88 85 THR A CA 1
ATOM 582 C C . THR A 1 85 ? -0.824 0.267 -5.137 1.00 80.88 85 THR A C 1
ATOM 584 O O . THR A 1 85 ? -1.363 -0.529 -5.910 1.00 80.88 85 THR A O 1
ATOM 587 N N . GLY A 1 86 ? 0.372 0.813 -5.390 1.00 83.81 86 GLY A N 1
ATOM 588 C CA . GLY A 1 86 ? 1.159 0.548 -6.594 1.00 83.81 86 GLY A CA 1
ATOM 589 C C . GLY A 1 86 ? 1.356 -0.946 -6.847 1.00 83.81 86 GLY A C 1
ATOM 590 O O . GLY A 1 86 ? 1.157 -1.416 -7.967 1.00 83.81 86 GLY A O 1
ATOM 591 N N . ARG A 1 87 ? 1.629 -1.739 -5.803 1.00 87.88 87 ARG A N 1
ATOM 592 C CA . ARG A 1 87 ? 1.821 -3.188 -5.953 1.00 87.88 87 ARG A CA 1
ATOM 593 C C . ARG A 1 87 ? 0.573 -3.908 -6.442 1.00 87.88 87 ARG A C 1
ATOM 595 O O . ARG A 1 87 ? 0.692 -5.026 -6.921 1.00 87.88 87 ARG A O 1
ATOM 602 N N . PHE A 1 88 ? -0.618 -3.338 -6.297 1.00 85.00 88 PHE A N 1
ATOM 603 C CA . PHE A 1 88 ? -1.890 -3.965 -6.673 1.00 85.00 88 PHE A CA 1
ATOM 604 C C . PHE A 1 88 ? -2.458 -3.435 -7.993 1.00 85.00 88 PHE A C 1
ATOM 606 O O . PHE A 1 88 ? -3.472 -3.947 -8.465 1.00 85.00 88 PHE A O 1
ATOM 613 N N . GLN A 1 89 ? -1.807 -2.457 -8.631 1.00 85.06 89 GLN A N 1
ATOM 614 C CA . GLN A 1 89 ? -2.229 -1.989 -9.948 1.00 85.06 89 GLN A CA 1
ATOM 615 C C . GLN A 1 89 ? -2.052 -3.101 -10.998 1.00 85.06 89 GLN A C 1
ATOM 617 O O . GLN A 1 89 ? -0.973 -3.697 -11.061 1.00 85.06 89 GLN A O 1
ATOM 622 N N . PRO A 1 90 ? -3.059 -3.374 -11.855 1.00 87.06 90 PRO A N 1
ATOM 623 C CA . PRO A 1 90 ? -2.978 -4.452 -12.845 1.00 87.06 90 PRO A CA 1
ATOM 624 C C . PRO A 1 90 ? -1.764 -4.354 -13.777 1.00 87.06 90 PRO A C 1
ATOM 626 O O . PRO A 1 90 ? -1.077 -5.347 -13.994 1.00 87.06 90 PRO A O 1
ATOM 629 N N . SER A 1 91 ? -1.447 -3.147 -14.256 1.00 90.25 91 SER A N 1
ATOM 630 C CA . SER A 1 91 ? -0.284 -2.898 -15.118 1.00 90.25 91 SER A CA 1
ATOM 631 C C . SER A 1 91 ? 1.043 -3.220 -14.426 1.00 90.25 91 SER A C 1
ATOM 633 O O . SER A 1 91 ? 1.958 -3.752 -15.046 1.00 90.25 91 SER A O 1
ATOM 635 N N . ILE A 1 92 ? 1.149 -2.941 -13.127 1.00 91.19 92 ILE A N 1
ATOM 636 C CA . ILE A 1 92 ? 2.348 -3.234 -12.336 1.00 91.19 92 ILE A CA 1
ATOM 637 C C . ILE A 1 92 ? 2.423 -4.733 -12.014 1.00 91.19 92 ILE A C 1
ATOM 639 O O . ILE A 1 92 ? 3.499 -5.325 -12.091 1.00 91.19 92 ILE A O 1
ATOM 643 N N . ARG A 1 93 ? 1.289 -5.373 -11.701 1.00 91.56 93 ARG A N 1
ATOM 644 C CA . ARG A 1 93 ? 1.204 -6.828 -11.481 1.00 91.56 93 ARG A CA 1
ATOM 645 C C . ARG A 1 93 ? 1.688 -7.613 -12.695 1.00 91.56 93 ARG A C 1
ATOM 647 O O . ARG A 1 93 ? 2.401 -8.598 -12.521 1.00 91.56 93 ARG A O 1
ATOM 654 N N . GLU A 1 94 ? 1.344 -7.167 -13.899 1.00 93.62 94 GLU A N 1
ATOM 655 C CA . GLU A 1 94 ? 1.815 -7.775 -15.144 1.00 93.62 94 GLU A CA 1
ATOM 656 C C . GLU A 1 94 ? 3.336 -7.641 -15.300 1.00 93.62 94 GLU A C 1
ATOM 658 O O . GLU A 1 94 ? 4.019 -8.643 -15.511 1.00 93.62 94 GLU A O 1
ATOM 663 N N . VAL A 1 95 ? 3.891 -6.440 -15.086 1.00 92.56 95 VAL A N 1
ATOM 664 C CA . VAL A 1 95 ? 5.349 -6.223 -15.101 1.00 92.56 95 VAL A CA 1
ATOM 665 C C . VAL A 1 95 ? 6.052 -7.122 -14.084 1.00 92.56 95 VAL A C 1
ATOM 667 O O . VAL A 1 95 ? 7.040 -7.768 -14.427 1.00 92.56 95 VAL A O 1
ATOM 670 N N . GLN A 1 96 ? 5.534 -7.228 -12.857 1.00 92.69 96 GLN A N 1
ATOM 671 C CA . GLN A 1 96 ? 6.123 -8.104 -11.844 1.00 92.69 96 GLN A CA 1
ATOM 672 C C . GLN A 1 96 ? 6.033 -9.586 -12.230 1.00 92.69 96 GLN A C 1
ATOM 674 O O . GLN A 1 96 ? 6.971 -10.339 -11.970 1.00 92.69 96 GLN A O 1
ATOM 679 N N . ALA A 1 97 ? 4.941 -10.033 -12.851 1.00 93.56 97 ALA A N 1
ATOM 680 C CA . ALA A 1 97 ? 4.810 -11.414 -13.315 1.00 9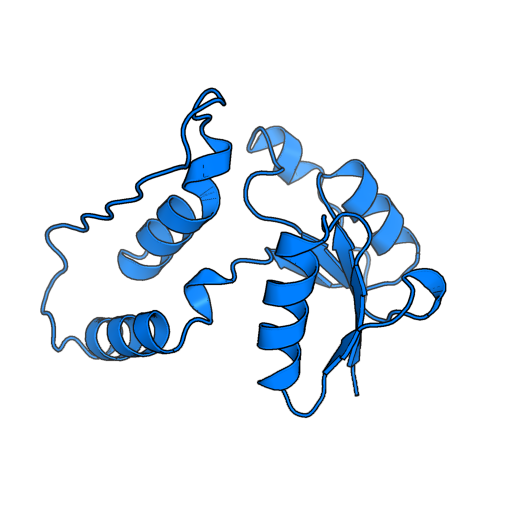3.56 97 ALA A CA 1
ATOM 681 C C . ALA A 1 97 ? 5.855 -11.752 -14.396 1.00 93.56 97 ALA A C 1
ATOM 683 O O . ALA A 1 97 ? 6.494 -12.801 -14.329 1.00 93.56 97 ALA A O 1
ATOM 684 N N . VAL A 1 98 ? 6.082 -10.839 -15.347 1.00 94.00 98 VAL A N 1
ATOM 685 C CA . VAL A 1 98 ? 7.102 -10.978 -16.403 1.00 94.00 98 VAL A CA 1
ATOM 686 C C . VAL A 1 98 ? 8.526 -10.860 -15.839 1.00 94.00 98 VAL A C 1
ATOM 688 O O . VAL A 1 98 ? 9.438 -11.544 -16.294 1.00 94.00 98 VAL A O 1
ATOM 691 N N . ASN A 1 99 ? 8.735 -10.024 -14.822 1.00 92.06 99 ASN A N 1
ATOM 692 C CA . ASN A 1 99 ? 10.015 -9.921 -14.125 1.00 92.06 99 ASN A CA 1
ATOM 693 C C . ASN A 1 99 ? 10.340 -11.212 -13.351 1.00 92.06 99 ASN A C 1
ATOM 695 O O . ASN A 1 99 ? 11.382 -11.830 -13.552 1.00 92.06 99 ASN A O 1
ATOM 699 N N . SER A 1 100 ? 9.411 -11.666 -12.506 1.00 91.44 100 SER A N 1
ATOM 700 C CA . SER A 1 100 ? 9.599 -12.825 -11.619 1.00 91.44 100 SER A CA 1
ATOM 701 C C . SER A 1 100 ? 9.744 -14.160 -12.350 1.00 91.44 100 SER A C 1
ATOM 703 O O . SER A 1 100 ? 10.375 -15.072 -11.821 1.00 91.44 100 SER A O 1
ATOM 705 N N . ASN A 1 101 ? 9.214 -14.286 -13.571 1.00 94.06 101 ASN A N 1
ATOM 706 C CA . ASN A 1 101 ? 9.418 -15.473 -14.405 1.00 94.06 101 ASN A CA 1
ATOM 707 C C . ASN A 1 101 ? 10.713 -15.425 -15.248 1.00 94.06 101 ASN A C 1
ATOM 709 O O . ASN A 1 101 ? 10.978 -16.352 -16.012 1.00 94.06 101 ASN A O 1
ATOM 713 N N . GLY A 1 102 ? 11.514 -14.360 -15.117 1.00 92.81 102 GLY A N 1
ATOM 714 C CA . GLY A 1 102 ? 12.810 -14.204 -15.777 1.00 92.81 102 GLY A CA 1
ATOM 715 C C . GLY A 1 102 ? 12.756 -13.724 -17.230 1.00 92.81 102 GLY A C 1
ATOM 716 O O . GLY A 1 102 ? 13.805 -13.615 -17.863 1.00 92.81 102 GLY A O 1
ATOM 717 N N . SER A 1 103 ? 11.578 -13.395 -17.772 1.00 94.50 103 SER A N 1
ATOM 718 C CA . SER A 1 103 ? 11.431 -12.993 -19.183 1.00 94.50 103 SER A CA 1
ATOM 719 C C . SER A 1 103 ? 12.133 -11.675 -19.528 1.00 94.50 103 SER A C 1
ATOM 721 O O . SER A 1 103 ? 12.437 -11.437 -20.695 1.00 94.50 103 SER A O 1
ATOM 723 N N . LEU A 1 104 ? 12.407 -10.819 -18.536 1.00 90.50 104 LEU A N 1
ATOM 724 C CA . LEU A 1 104 ? 13.160 -9.568 -18.719 1.00 90.50 104 LEU A CA 1
ATOM 725 C C . LEU A 1 104 ? 14.685 -9.751 -18.623 1.00 90.50 104 LEU A C 1
ATOM 727 O O . LEU A 1 104 ? 15.428 -8.807 -18.886 1.00 90.50 104 LEU A O 1
ATOM 731 N N . GLY A 1 105 ? 15.160 -10.944 -18.251 1.00 92.50 105 GLY A N 1
ATOM 732 C CA . GLY A 1 105 ? 16.548 -11.150 -17.840 1.00 92.50 105 GLY A CA 1
ATOM 733 C C . GLY A 1 105 ? 16.892 -10.405 -16.539 1.00 92.50 105 GLY A C 1
ATOM 734 O O . GLY A 1 105 ? 15.997 -9.968 -15.814 1.00 92.50 105 GLY A O 1
ATOM 735 N N . PRO A 1 106 ? 18.189 -10.268 -16.205 1.00 90.19 106 PRO A N 1
ATOM 736 C CA . PRO A 1 106 ? 18.617 -9.503 -15.037 1.00 90.19 106 PRO A CA 1
ATOM 737 C C . PRO A 1 106 ? 18.234 -8.024 -15.161 1.00 90.19 106 PRO A C 1
ATOM 739 O O . PRO A 1 106 ? 18.557 -7.371 -16.156 1.00 90.19 106 PRO A O 1
ATOM 742 N N . LEU A 1 107 ? 17.588 -7.476 -14.132 1.00 89.62 107 LEU A N 1
ATOM 743 C CA . LEU A 1 107 ? 17.228 -6.062 -14.098 1.00 89.62 107 LEU A CA 1
ATOM 744 C C . LEU A 1 107 ? 18.479 -5.176 -14.020 1.00 89.62 107 LEU A C 1
ATOM 746 O O . LEU A 1 107 ? 19.256 -5.262 -13.072 1.00 89.62 107 LEU A O 1
ATOM 750 N N . GLY A 1 108 ? 18.659 -4.303 -15.015 1.00 89.62 108 GLY A N 1
ATOM 751 C CA . GLY A 1 108 ? 19.788 -3.366 -15.072 1.00 89.62 108 GLY A CA 1
ATOM 752 C C . GLY A 1 108 ? 19.465 -1.941 -14.610 1.00 89.62 108 GLY A C 1
ATOM 753 O O . GLY A 1 108 ? 20.337 -1.258 -14.081 1.00 89.62 108 GLY A O 1
ATOM 754 N N . LEU A 1 109 ? 18.230 -1.470 -14.821 1.00 91.44 109 LEU A N 1
ATOM 755 C CA . LEU A 1 109 ? 17.802 -0.112 -14.472 1.00 91.44 109 LEU A CA 1
ATOM 756 C C . LEU A 1 109 ? 16.277 -0.032 -14.359 1.00 91.44 109 LEU A C 1
ATOM 758 O O . LEU A 1 109 ? 15.565 -0.481 -15.255 1.00 91.44 109 LEU A O 1
ATOM 762 N N . LEU A 1 110 ? 15.790 0.634 -13.313 1.00 91.12 110 LEU A N 1
ATOM 763 C CA . LEU A 1 110 ? 14.416 1.120 -13.226 1.00 91.12 110 LEU A CA 1
ATOM 764 C C . LEU A 1 110 ? 14.405 2.637 -13.301 1.00 91.12 110 LEU A C 1
ATOM 766 O O . LEU A 1 110 ? 15.151 3.318 -12.600 1.00 91.12 110 LEU A O 1
ATOM 770 N N . ARG A 1 111 ? 13.526 3.167 -14.147 1.00 92.88 111 ARG A N 1
ATOM 771 C CA . ARG A 1 111 ? 13.292 4.599 -14.267 1.00 92.88 111 ARG A CA 1
ATOM 772 C C . ARG A 1 111 ? 11.801 4.861 -14.148 1.00 92.88 111 ARG A C 1
ATOM 774 O O . ARG A 1 111 ? 11.030 4.374 -14.967 1.00 92.88 111 ARG A O 1
ATOM 781 N N . ILE A 1 112 ? 11.419 5.643 -13.144 1.00 90.88 112 ILE A N 1
ATOM 782 C CA . ILE A 1 112 ? 10.037 6.067 -12.926 1.00 90.88 112 ILE A CA 1
ATOM 783 C C . ILE A 1 112 ? 9.971 7.582 -13.094 1.00 90.88 112 ILE A C 1
ATOM 785 O O . ILE A 1 112 ? 10.757 8.314 -12.492 1.00 90.88 112 ILE A O 1
ATOM 789 N N . HIS A 1 113 ? 9.030 8.056 -13.906 1.00 89.62 113 HIS A N 1
ATOM 790 C CA . HIS A 1 113 ? 8.752 9.480 -14.074 1.00 89.62 113 HIS A CA 1
ATOM 791 C C . HIS A 1 113 ? 7.408 9.814 -13.453 1.00 89.62 113 HIS A C 1
ATOM 793 O O . HIS A 1 113 ? 6.383 9.269 -13.858 1.00 89.62 113 HIS A O 1
ATOM 799 N N . ARG A 1 114 ? 7.410 10.754 -12.509 1.00 84.25 114 ARG A N 1
ATOM 800 C CA . ARG A 1 114 ? 6.194 11.310 -11.921 1.00 84.25 114 ARG A CA 1
ATOM 801 C C . ARG A 1 114 ? 6.216 12.821 -12.083 1.00 84.25 114 ARG A C 1
ATOM 803 O O . ARG A 1 114 ? 7.153 13.481 -11.647 1.00 84.25 114 ARG A O 1
ATOM 810 N N . TRP A 1 115 ? 5.175 13.346 -12.713 1.00 86.75 115 TRP A N 1
ATOM 811 C CA . TRP A 1 115 ? 4.929 14.779 -12.800 1.00 86.75 115 TRP A CA 1
ATOM 812 C C . TRP A 1 115 ? 3.891 15.115 -11.738 1.00 86.75 115 TRP A C 1
ATOM 814 O O . TRP A 1 115 ? 2.761 14.636 -11.810 1.00 86.75 115 TRP A O 1
ATOM 824 N N . LEU A 1 116 ? 4.304 15.859 -10.716 1.00 81.31 116 LEU A N 1
ATOM 825 C CA . LEU A 1 116 ? 3.420 16.279 -9.635 1.00 81.31 116 LEU A CA 1
ATOM 826 C C . LEU A 1 116 ? 2.765 17.624 -9.989 1.00 81.31 116 LEU A C 1
ATOM 828 O O . LEU A 1 116 ? 3.391 18.430 -10.686 1.00 81.31 116 LEU A O 1
ATOM 832 N N . PRO A 1 117 ? 1.524 17.877 -9.537 1.00 79.19 117 PRO A N 1
ATOM 833 C CA . PRO A 1 117 ? 0.913 19.197 -9.642 1.00 79.19 117 PRO A CA 1
ATOM 834 C C . PRO A 1 117 ? 1.826 20.258 -9.015 1.00 79.19 117 PRO A C 1
ATOM 836 O O . PRO A 1 117 ? 2.454 20.016 -7.987 1.00 79.19 117 PRO A O 1
ATOM 839 N N . GLY A 1 118 ? 1.927 21.429 -9.645 1.00 82.25 118 GLY A N 1
ATOM 840 C CA . GLY A 1 118 ? 2.714 22.533 -9.095 1.00 82.25 118 GLY A CA 1
ATOM 841 C C . GLY A 1 118 ? 2.037 23.168 -7.878 1.00 82.25 118 GLY A C 1
ATOM 842 O O . GLY A 1 118 ? 0.813 23.162 -7.784 1.00 82.25 118 GLY A O 1
ATOM 843 N N . GLY A 1 119 ? 2.832 23.763 -6.986 1.00 79.12 119 GLY A N 1
ATOM 844 C CA . GLY A 1 119 ? 2.342 24.549 -5.845 1.00 79.12 119 GLY A CA 1
ATOM 845 C C . GLY A 1 119 ? 2.974 24.145 -4.518 1.00 79.12 119 GLY A C 1
ATOM 846 O O . GLY A 1 119 ? 3.327 25.022 -3.736 1.00 79.12 119 GLY A O 1
ATOM 847 N N . ASP A 1 120 ? 3.222 22.848 -4.332 1.00 77.31 120 ASP A N 1
ATOM 848 C CA . ASP A 1 120 ? 3.765 22.310 -3.085 1.00 77.31 120 ASP A CA 1
ATOM 849 C C . ASP A 1 120 ? 5.220 21.833 -3.237 1.00 77.31 120 ASP A C 1
ATOM 851 O O . ASP A 1 120 ? 5.607 21.321 -4.296 1.00 77.31 120 ASP A O 1
ATOM 855 N N . PRO A 1 121 ? 6.058 21.978 -2.192 1.00 78.12 121 PRO A N 1
ATOM 856 C CA . PRO A 1 121 ? 7.387 21.384 -2.166 1.00 78.12 121 PRO A CA 1
ATOM 857 C C . PRO A 1 121 ? 7.316 19.860 -2.313 1.00 78.12 121 PRO A C 1
ATOM 859 O O . PRO A 1 121 ? 6.591 19.185 -1.583 1.00 78.12 121 PRO A O 1
ATOM 862 N N . VAL A 1 122 ? 8.119 19.298 -3.219 1.00 82.19 122 VAL A N 1
ATOM 863 C CA . VAL A 1 122 ? 8.225 17.841 -3.370 1.00 82.19 122 VAL A CA 1
ATOM 864 C C . VAL A 1 122 ? 9.104 17.279 -2.255 1.00 82.19 122 VAL A C 1
ATOM 866 O O . VAL A 1 122 ? 10.325 17.435 -2.276 1.00 82.19 122 VAL A O 1
ATOM 869 N N . GLY A 1 123 ? 8.473 16.630 -1.278 1.00 80.50 123 GLY A N 1
ATOM 870 C CA . GLY A 1 123 ? 9.146 15.918 -0.192 1.00 80.50 123 GLY A CA 1
ATOM 871 C C . GLY A 1 123 ? 9.414 14.446 -0.517 1.00 80.50 123 GLY A C 1
ATOM 872 O O . GLY A 1 123 ? 8.848 13.882 -1.452 1.00 80.50 123 GLY A O 1
ATOM 873 N N . ILE A 1 124 ? 10.245 13.788 0.300 1.00 79.62 124 ILE A N 1
ATOM 874 C CA . ILE A 1 124 ? 10.550 12.353 0.151 1.00 79.62 124 ILE A CA 1
ATOM 875 C C . ILE A 1 124 ? 9.302 11.467 0.293 1.00 79.62 124 ILE A C 1
ATOM 877 O O . ILE A 1 124 ? 9.178 10.466 -0.409 1.00 79.62 124 ILE A O 1
ATOM 881 N N . ALA A 1 125 ? 8.337 11.880 1.121 1.00 81.81 125 ALA A N 1
ATOM 882 C CA . ALA A 1 125 ? 7.049 11.208 1.286 1.00 81.81 125 ALA A CA 1
ATOM 883 C C . ALA A 1 125 ? 6.281 11.070 -0.041 1.00 81.81 125 ALA A C 1
ATOM 885 O O . ALA A 1 125 ? 5.645 10.047 -0.286 1.00 81.81 125 ALA A O 1
ATOM 886 N N . CYS A 1 126 ? 6.413 12.044 -0.952 1.00 81.19 126 CYS A N 1
ATOM 887 C CA . CYS A 1 126 ? 5.786 12.004 -2.275 1.00 81.19 126 CYS A CA 1
ATOM 888 C C . CYS A 1 126 ? 6.335 10.879 -3.174 1.00 81.19 126 CYS A C 1
ATOM 890 O O . CYS A 1 126 ? 5.746 10.595 -4.219 1.00 81.19 126 CYS A O 1
ATOM 892 N N . LEU A 1 127 ? 7.464 10.268 -2.796 1.00 86.25 127 LEU A N 1
ATOM 893 C CA . LEU A 1 127 ? 8.143 9.206 -3.537 1.00 86.25 127 LEU A CA 1
ATOM 894 C C . LEU A 1 127 ? 7.923 7.812 -2.934 1.00 86.25 127 LEU A C 1
ATOM 896 O O . LEU A 1 127 ? 8.456 6.846 -3.476 1.00 86.25 127 LEU A O 1
ATOM 900 N N . ALA A 1 128 ? 7.163 7.683 -1.840 1.00 86.81 128 ALA A N 1
ATOM 901 C CA . ALA A 1 128 ? 7.029 6.428 -1.096 1.00 86.81 128 ALA A CA 1
ATOM 902 C C . ALA A 1 128 ? 6.581 5.251 -1.979 1.00 86.81 128 ALA A C 1
ATOM 904 O O . ALA A 1 128 ? 7.222 4.204 -1.964 1.00 86.81 128 ALA A O 1
ATOM 905 N N . ASP A 1 129 ? 5.565 5.449 -2.823 1.00 85.00 129 ASP A N 1
ATOM 906 C CA . ASP A 1 129 ? 5.105 4.414 -3.758 1.00 85.00 129 ASP A CA 1
ATOM 907 C C . ASP A 1 129 ? 6.186 4.025 -4.776 1.00 85.00 129 ASP A C 1
ATOM 909 O O . ASP A 1 129 ? 6.326 2.860 -5.135 1.00 85.00 129 ASP A O 1
ATOM 913 N N . GLN A 1 130 ? 6.969 4.992 -5.267 1.00 89.00 130 GLN A N 1
ATOM 914 C CA . GLN A 1 130 ? 8.022 4.719 -6.248 1.00 89.00 130 GLN A CA 1
ATOM 915 C C . GLN A 1 130 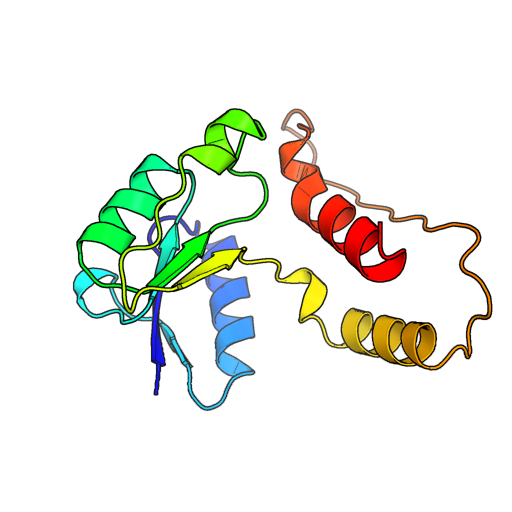? 9.194 3.961 -5.623 1.00 89.00 130 GLN A C 1
ATOM 917 O O . GLN A 1 130 ? 9.736 3.055 -6.256 1.00 89.00 130 GLN A O 1
ATOM 922 N N . LEU A 1 131 ? 9.566 4.316 -4.393 1.00 89.12 131 LEU A N 1
ATOM 923 C CA . LEU A 1 131 ? 10.600 3.620 -3.632 1.00 89.12 131 LEU A CA 1
ATOM 924 C C . LEU A 1 131 ? 10.158 2.195 -3.283 1.00 89.12 131 LEU A C 1
ATOM 926 O O . LEU A 1 131 ? 10.927 1.256 -3.475 1.00 89.12 131 LEU A O 1
ATOM 930 N N . ASP A 1 132 ? 8.905 2.017 -2.859 1.00 89.69 132 ASP A N 1
ATOM 931 C CA . ASP A 1 132 ? 8.323 0.701 -2.591 1.00 89.69 132 ASP A CA 1
ATOM 932 C C . ASP A 1 132 ? 8.351 -0.209 -3.830 1.00 89.69 132 ASP A C 1
ATOM 934 O O . ASP A 1 132 ? 8.817 -1.348 -3.758 1.00 89.69 132 ASP A O 1
ATOM 938 N N . LEU A 1 133 ? 7.920 0.307 -4.986 1.00 90.94 133 LEU A N 1
ATOM 939 C CA . LEU A 1 133 ? 7.947 -0.433 -6.248 1.00 90.94 133 LEU A CA 1
ATOM 940 C C . LEU A 1 133 ? 9.368 -0.787 -6.687 1.00 90.94 133 LEU A C 1
ATOM 942 O O . LEU A 1 133 ? 9.596 -1.896 -7.172 1.00 90.94 133 LEU A O 1
ATOM 946 N N . ALA A 1 134 ? 10.317 0.136 -6.520 1.00 91.81 134 ALA A N 1
ATOM 947 C CA . ALA A 1 134 ? 11.715 -0.111 -6.846 1.00 91.81 134 ALA A CA 1
ATOM 948 C C . ALA A 1 134 ? 12.290 -1.255 -6.006 1.00 91.81 134 ALA A C 1
ATOM 950 O O . ALA A 1 134 ? 12.839 -2.202 -6.573 1.00 91.81 134 ALA A O 1
ATOM 951 N N . ASN A 1 135 ? 12.076 -1.214 -4.688 1.00 90.62 135 ASN A N 1
ATOM 952 C CA . ASN A 1 135 ? 12.513 -2.269 -3.775 1.00 90.62 135 ASN A CA 1
ATOM 953 C C . ASN A 1 135 ? 11.853 -3.610 -4.123 1.00 90.62 135 ASN A C 1
ATOM 955 O O . ASN A 1 135 ? 12.516 -4.644 -4.176 1.00 90.62 135 ASN A O 1
ATOM 959 N N . TRP A 1 136 ? 10.553 -3.601 -4.432 1.00 90.62 136 TRP A N 1
ATOM 960 C CA . TRP A 1 136 ? 9.819 -4.819 -4.770 1.00 90.62 136 TRP A CA 1
ATOM 961 C C . TRP A 1 136 ? 10.290 -5.481 -6.072 1.00 90.62 136 TRP A C 1
ATOM 963 O O . TRP A 1 136 ? 10.384 -6.707 -6.133 1.00 90.62 136 TRP A O 1
ATOM 973 N N . LEU A 1 137 ? 10.597 -4.689 -7.104 1.00 90.12 137 LEU A N 1
ATOM 974 C CA . LEU A 1 137 ? 11.054 -5.197 -8.401 1.00 90.12 137 LEU A CA 1
ATOM 975 C C . LEU A 1 137 ? 12.499 -5.713 -8.348 1.00 90.12 137 LEU A C 1
ATOM 977 O O . LEU A 1 137 ? 12.795 -6.731 -8.973 1.00 90.12 137 LEU A O 1
ATOM 981 N N . PHE A 1 138 ? 13.383 -5.024 -7.618 1.00 89.62 138 PHE A N 1
ATOM 982 C CA . PHE A 1 138 ? 14.816 -5.347 -7.554 1.00 89.62 138 PHE A CA 1
ATOM 983 C C . PHE A 1 138 ? 15.172 -6.330 -6.434 1.00 89.62 138 PHE A C 1
ATOM 985 O O . PHE A 1 138 ? 16.269 -6.883 -6.454 1.00 89.62 138 PHE A O 1
ATOM 992 N N . GLY A 1 139 ? 14.257 -6.585 -5.493 1.00 77.88 139 GLY A N 1
ATOM 993 C CA . GLY A 1 139 ? 14.463 -7.538 -4.401 1.00 77.88 139 GLY A CA 1
ATOM 994 C C . GLY A 1 139 ? 15.548 -7.113 -3.409 1.00 77.88 139 GLY A C 1
ATOM 995 O O . GLY A 1 139 ? 16.206 -7.977 -2.834 1.00 77.88 139 GLY A O 1
ATOM 996 N N . THR A 1 140 ? 15.762 -5.804 -3.264 1.00 58.12 140 THR A N 1
ATOM 997 C CA . THR A 1 140 ? 16.697 -5.215 -2.292 1.00 58.12 140 THR A CA 1
ATOM 998 C C . THR A 1 140 ? 16.138 -5.228 -0.883 1.00 58.12 140 THR A C 1
ATOM 1000 O O . THR A 1 140 ? 14.935 -4.902 -0.747 1.00 58.12 140 THR A O 1
#

Radius of gyration: 16.54 Å; chains: 1; bounding box: 38×40×40 Å